Protein AF-A0A845RXH9-F1 (afdb_monomer_lite)

Structure (mmCIF, N/CA/C/O backbone):
data_AF-A0A845RXH9-F1
#
_entry.id   AF-A0A845RXH9-F1
#
loop_
_atom_site.group_PDB
_atom_site.id
_atom_site.type_symbol
_atom_site.label_atom_id
_atom_site.label_alt_id
_atom_site.label_comp_id
_atom_site.label_asym_id
_atom_site.label_entity_id
_atom_site.label_seq_id
_atom_site.pdbx_PDB_ins_code
_atom_site.Cartn_x
_atom_site.Cartn_y
_atom_site.Cartn_z
_atom_site.occupancy
_atom_site.B_iso_or_equiv
_atom_site.auth_seq_id
_atom_site.auth_comp_id
_atom_site.auth_asym_id
_atom_site.auth_atom_id
_atom_site.pdbx_PDB_model_num
ATOM 1 N N . MET A 1 1 ? -0.210 -21.941 -3.463 1.00 50.03 1 MET A N 1
ATOM 2 C CA . MET A 1 1 ? 0.564 -20.861 -2.812 1.00 50.03 1 MET A CA 1
ATOM 3 C C . MET A 1 1 ? 0.478 -19.625 -3.699 1.00 50.03 1 MET A C 1
ATOM 5 O O . MET A 1 1 ? 1.294 -19.469 -4.594 1.00 50.03 1 MET A O 1
ATOM 9 N N . SER A 1 2 ? -0.570 -18.819 -3.531 1.00 74.81 2 SER A N 1
ATOM 10 C CA . SER A 1 2 ? -0.893 -17.655 -4.379 1.00 74.81 2 SER A CA 1
ATOM 11 C C . SER A 1 2 ? -0.849 -16.323 -3.622 1.00 74.81 2 SER A C 1
ATOM 13 O O . SER A 1 2 ? -1.076 -15.278 -4.229 1.00 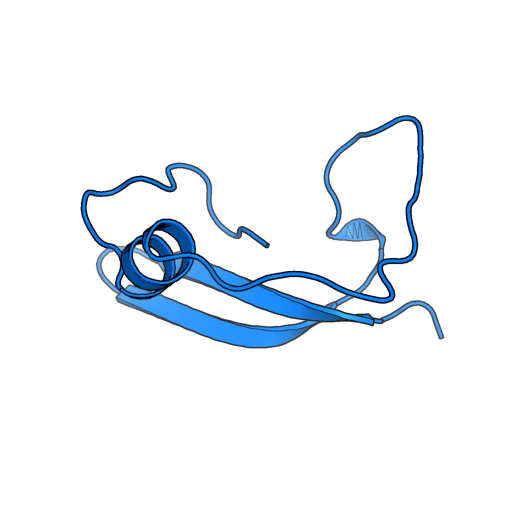74.81 2 SER A O 1
ATOM 15 N N . ASN A 1 3 ? -0.514 -16.351 -2.328 1.00 89.56 3 ASN A N 1
ATOM 16 C CA . ASN A 1 3 ? -0.534 -15.166 -1.479 1.00 89.56 3 ASN A CA 1
ATOM 17 C C . ASN A 1 3 ? 0.767 -14.362 -1.581 1.00 89.56 3 ASN A C 1
ATOM 19 O O . ASN A 1 3 ? 1.853 -14.928 -1.725 1.00 89.56 3 ASN A O 1
ATOM 23 N N . PHE A 1 4 ? 0.657 -13.046 -1.435 1.00 93.50 4 PHE A N 1
ATOM 24 C CA . PHE A 1 4 ? 1.771 -12.103 -1.380 1.00 93.50 4 PHE A CA 1
ATOM 25 C C . PHE A 1 4 ? 1.576 -11.114 -0.228 1.00 93.50 4 PHE A C 1
ATOM 27 O O . PHE A 1 4 ? 0.476 -10.964 0.299 1.00 93.50 4 PHE A O 1
ATOM 34 N N . LYS A 1 5 ? 2.660 -10.463 0.201 1.00 95.12 5 LYS A N 1
ATOM 35 C CA . LYS A 1 5 ? 2.599 -9.454 1.263 1.00 95.12 5 LYS A CA 1
ATOM 36 C C . LYS A 1 5 ? 2.276 -8.089 0.675 1.00 95.12 5 LYS A C 1
ATOM 38 O O . LYS A 1 5 ? 2.884 -7.703 -0.319 1.00 95.12 5 LYS A O 1
ATOM 43 N N . ALA A 1 6 ? 1.391 -7.357 1.334 1.00 95.69 6 ALA A N 1
ATOM 44 C CA . ALA A 1 6 ? 1.054 -5.990 0.978 1.00 95.69 6 ALA A CA 1
ATOM 45 C C . ALA A 1 6 ? 0.751 -5.156 2.228 1.00 95.69 6 ALA A C 1
ATOM 47 O O . ALA A 1 6 ? 0.373 -5.709 3.265 1.00 95.69 6 ALA A O 1
ATOM 48 N N . ILE A 1 7 ? 0.924 -3.837 2.139 1.00 95.38 7 ILE A N 1
ATOM 49 C CA . ILE A 1 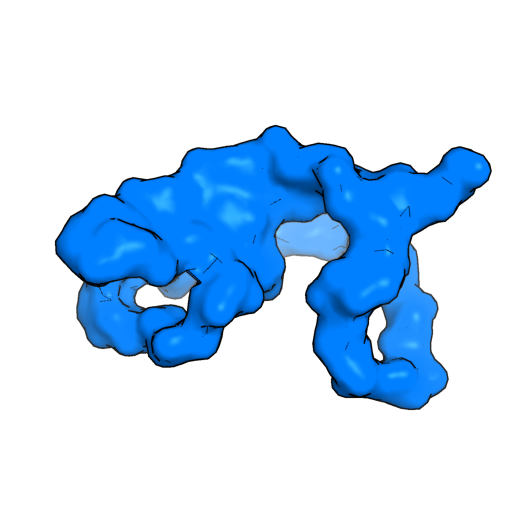7 ? 0.448 -2.909 3.169 1.00 95.38 7 ILE A CA 1
ATOM 50 C C . ILE A 1 7 ? -1.022 -2.647 2.869 1.00 95.38 7 ILE A C 1
ATOM 52 O O . ILE A 1 7 ? -1.337 -2.093 1.829 1.00 95.38 7 ILE A O 1
ATOM 56 N N . VAL A 1 8 ? -1.916 -3.060 3.762 1.00 94.88 8 VAL A N 1
ATOM 57 C CA . VAL A 1 8 ? -3.358 -2.880 3.586 1.00 94.88 8 VAL A CA 1
ATOM 58 C C . VAL A 1 8 ? -3.843 -1.788 4.522 1.00 94.88 8 VAL A C 1
ATOM 60 O O . VAL A 1 8 ? -3.610 -1.839 5.733 1.00 94.88 8 VAL A O 1
ATOM 63 N N . LEU A 1 9 ? -4.537 -0.812 3.950 1.00 94.69 9 LEU A N 1
ATOM 64 C CA . LEU A 1 9 ? -5.278 0.214 4.663 1.00 94.69 9 LEU A CA 1
ATOM 65 C C . LEU A 1 9 ? -6.731 -0.207 4.781 1.00 94.69 9 LEU A C 1
ATOM 67 O O . LEU A 1 9 ? -7.350 -0.628 3.803 1.00 94.69 9 LEU A O 1
ATOM 71 N N . ASN A 1 10 ? -7.295 -0.066 5.973 1.00 94.00 10 ASN A N 1
ATOM 72 C CA . ASN A 1 10 ? -8.699 -0.361 6.199 1.00 94.0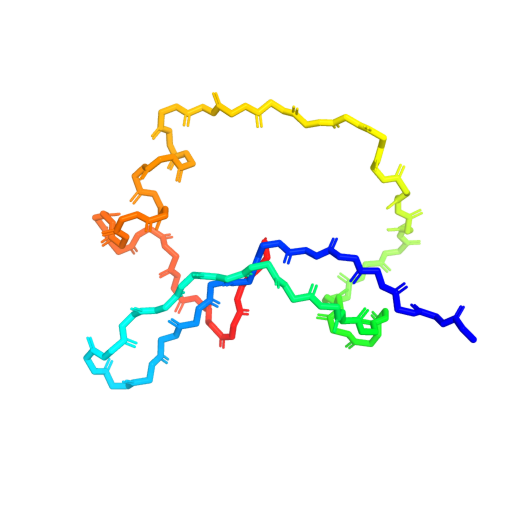0 10 ASN A CA 1
ATOM 73 C C . ASN A 1 10 ? -9.339 0.673 7.122 1.00 94.00 10 ASN A C 1
ATOM 75 O O . ASN A 1 10 ? -8.675 1.240 7.997 1.00 94.00 10 ASN A O 1
ATOM 79 N N . LYS A 1 11 ? -10.639 0.891 6.934 1.00 92.00 11 LYS A N 1
ATOM 80 C CA . LYS A 1 11 ? -11.434 1.811 7.736 1.00 92.00 11 LYS A CA 1
ATOM 81 C C . LYS A 1 11 ? -12.791 1.192 8.055 1.00 92.00 11 LYS A C 1
ATOM 83 O O . LYS A 1 11 ? -13.572 0.919 7.150 1.00 92.00 11 LYS A O 1
ATOM 88 N N . THR A 1 12 ? -13.081 1.036 9.342 1.00 90.69 12 THR A N 1
ATOM 89 C CA . THR A 1 12 ? -14.370 0.537 9.836 1.00 90.69 12 THR A CA 1
ATOM 90 C C . THR A 1 12 ? -14.938 1.552 10.818 1.00 90.69 12 THR A C 1
ATOM 92 O O . THR A 1 12 ? -14.399 1.731 11.910 1.00 90.69 12 THR A O 1
ATOM 95 N N . GLY A 1 13 ? -16.002 2.255 10.419 1.00 87.75 13 GLY A N 1
ATOM 96 C CA . GLY A 1 13 ? -16.494 3.416 11.165 1.00 87.75 13 GLY A CA 1
ATOM 97 C C . GLY A 1 13 ? -15.397 4.476 11.309 1.00 87.75 13 GLY A C 1
ATOM 98 O O . GLY A 1 13 ? -14.828 4.928 10.311 1.00 87.75 13 GLY A O 1
ATOM 99 N N . ASP A 1 14 ? -15.061 4.813 12.553 1.00 86.62 14 ASP A N 1
ATOM 100 C CA . ASP A 1 14 ? -14.007 5.780 12.885 1.00 86.62 14 ASP A CA 1
ATOM 101 C C . ASP A 1 14 ? -12.615 5.145 13.037 1.00 86.62 14 ASP A C 1
ATOM 103 O O . ASP A 1 14 ? -11.612 5.852 13.165 1.00 86.62 14 ASP A O 1
ATOM 107 N N . GLN A 1 15 ? -12.516 3.813 13.003 1.00 91.00 15 GLN A N 1
ATOM 108 C CA . GLN A 1 15 ? -11.252 3.115 13.197 1.00 91.00 15 GLN A CA 1
ATOM 109 C C . GLN A 1 15 ? -10.495 2.975 11.876 1.00 91.00 15 GLN A C 1
ATOM 111 O O . GLN A 1 15 ? -10.928 2.267 10.969 1.00 91.00 15 GLN A O 1
ATOM 116 N N . PHE A 1 16 ? -9.326 3.609 11.801 1.00 93.12 16 PHE A N 1
ATOM 117 C CA . PHE A 1 16 ? -8.383 3.471 10.694 1.00 93.12 16 PHE A CA 1
ATOM 118 C C . PHE A 1 16 ? -7.230 2.540 11.079 1.00 93.12 16 PHE A C 1
ATOM 120 O O . PHE A 1 16 ? -6.624 2.690 12.142 1.00 93.12 16 PHE A O 1
ATOM 127 N N . THR A 1 17 ? -6.897 1.599 10.200 1.00 94.12 17 THR A N 1
ATOM 128 C CA . THR A 1 17 ? -5.836 0.606 10.415 1.00 94.12 17 THR A CA 1
ATOM 129 C C . THR A 1 17 ? -4.919 0.512 9.200 1.00 94.12 17 THR A C 1
ATOM 131 O O . THR A 1 17 ? -5.341 0.739 8.067 1.00 94.12 17 THR A O 1
ATOM 134 N N . ARG A 1 18 ? -3.647 0.192 9.460 1.00 94.56 18 ARG A N 1
ATOM 135 C CA . ARG A 1 18 ? -2.613 -0.065 8.455 1.00 94.56 18 ARG A CA 1
ATOM 136 C C . ARG A 1 18 ? -1.765 -1.239 8.911 1.00 94.56 18 ARG A C 1
ATOM 138 O O . ARG A 1 18 ? -1.275 -1.234 10.039 1.00 94.56 18 ARG A O 1
ATOM 145 N N . GLU A 1 19 ? -1.594 -2.234 8.061 1.00 95.75 19 GLU A N 1
ATOM 146 C CA . GLU A 1 19 ? -0.907 -3.464 8.449 1.00 95.75 19 GLU A CA 1
ATOM 147 C C . GLU A 1 19 ? -0.311 -4.184 7.245 1.00 95.75 19 GLU A C 1
ATOM 149 O O . GLU A 1 19 ? -0.866 -4.157 6.150 1.00 95.75 19 GLU A O 1
ATOM 154 N N . VAL A 1 20 ? 0.824 -4.851 7.455 1.00 96.06 20 VAL A N 1
ATOM 155 C CA . VAL A 1 20 ? 1.390 -5.749 6.447 1.00 96.06 20 VAL A CA 1
ATOM 156 C C . VAL A 1 20 ? 0.652 -7.080 6.536 1.00 96.06 20 VAL A C 1
ATOM 158 O O . VAL A 1 20 ? 0.801 -7.809 7.516 1.00 96.06 20 VAL A O 1
ATOM 161 N N . LYS A 1 21 ? -0.127 -7.407 5.508 1.00 95.69 21 LYS A N 1
ATOM 162 C CA . LYS A 1 21 ? -0.932 -8.630 5.423 1.00 95.69 21 LYS A CA 1
ATOM 163 C C . LYS A 1 21 ? -0.472 -9.516 4.278 1.00 95.69 21 LYS A C 1
ATOM 165 O O . LYS A 1 21 ? -0.002 -9.033 3.254 1.00 95.69 21 LYS A O 1
ATOM 170 N N . SER A 1 22 ? -0.625 -10.825 4.462 1.00 95.69 22 SER A N 1
ATOM 171 C CA . SER A 1 22 ? -0.519 -11.804 3.379 1.00 95.69 22 SER A CA 1
ATOM 172 C C . SER A 1 22 ? -1.897 -11.954 2.737 1.00 95.69 22 SER A C 1
ATOM 174 O O . SER A 1 22 ? -2.834 -12.371 3.417 1.00 95.69 22 SER A O 1
ATOM 176 N N . ILE A 1 23 ? -2.028 -11.584 1.468 1.00 93.50 23 ILE A N 1
ATOM 177 C CA . ILE A 1 23 ? -3.296 -11.527 0.728 1.00 93.50 23 ILE A CA 1
ATOM 178 C C . ILE A 1 23 ? -3.216 -12.346 -0.561 1.00 93.50 23 ILE A C 1
ATOM 180 O O . ILE A 1 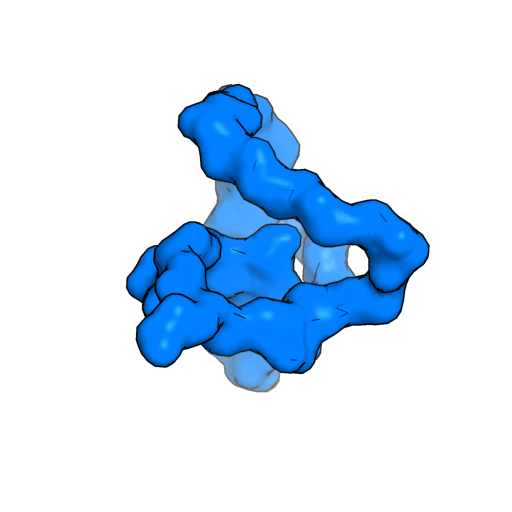23 ? -2.132 -12.515 -1.118 1.00 93.50 23 ILE A O 1
ATOM 184 N N . ASP A 1 24 ? -4.352 -12.871 -1.023 1.00 93.19 24 ASP A N 1
ATOM 185 C CA . ASP A 1 24 ? -4.454 -13.580 -2.306 1.00 93.19 24 ASP A CA 1
ATOM 186 C C . ASP A 1 24 ? -4.588 -12.593 -3.479 1.00 93.19 24 ASP A C 1
ATOM 188 O O . ASP A 1 24 ? -5.029 -11.455 -3.310 1.00 93.19 24 ASP A O 1
ATOM 192 N N . LYS A 1 25 ? -4.240 -13.036 -4.692 1.00 89.75 25 LYS A N 1
ATOM 193 C CA . LYS A 1 25 ? -4.415 -12.259 -5.930 1.00 89.75 25 LYS A CA 1
ATOM 194 C C . LYS A 1 25 ? -5.854 -11.811 -6.166 1.00 89.75 25 LYS A C 1
ATOM 196 O O . LYS A 1 25 ? -6.038 -10.768 -6.779 1.00 89.75 25 LYS A O 1
ATOM 201 N N . SER A 1 26 ? -6.851 -12.537 -5.659 1.00 90.31 26 SER A N 1
ATOM 202 C CA . SER A 1 26 ? -8.260 -12.140 -5.733 1.00 90.31 26 SER A CA 1
ATOM 203 C C . SER A 1 26 ? -8.574 -10.828 -5.005 1.00 90.31 26 SER A C 1
ATOM 205 O O . SER A 1 26 ? -9.667 -10.298 -5.165 1.00 90.31 26 SER A O 1
ATOM 207 N N . PHE A 1 27 ? -7.657 -10.330 -4.168 1.00 90.88 27 PHE A N 1
ATOM 208 C CA . PHE A 1 27 ? -7.786 -9.036 -3.501 1.00 90.88 27 PHE A CA 1
ATOM 209 C C . PHE A 1 27 ? -7.464 -7.864 -4.441 1.00 90.88 27 PHE A C 1
ATOM 211 O O . PHE A 1 27 ? -7.918 -6.746 -4.211 1.00 90.88 27 PHE A O 1
ATOM 218 N N . LEU A 1 28 ? -6.674 -8.100 -5.494 1.00 89.00 28 LEU A N 1
ATOM 219 C CA . LEU A 1 28 ? -6.382 -7.073 -6.487 1.00 89.00 28 LEU A CA 1
ATOM 220 C C . LEU A 1 28 ? -7.661 -6.714 -7.254 1.00 89.00 28 LEU A C 1
ATOM 222 O O . LEU A 1 28 ? -8.462 -7.581 -7.600 1.00 89.00 28 LEU A O 1
ATOM 226 N N . ILE A 1 29 ? -7.832 -5.423 -7.529 1.00 82.38 29 ILE A N 1
ATOM 227 C CA . ILE A 1 29 ? -8.908 -4.912 -8.383 1.00 82.38 29 ILE A CA 1
ATOM 228 C C . ILE A 1 29 ? -8.715 -5.336 -9.848 1.00 82.38 29 ILE A C 1
ATOM 230 O O . ILE A 1 29 ? -7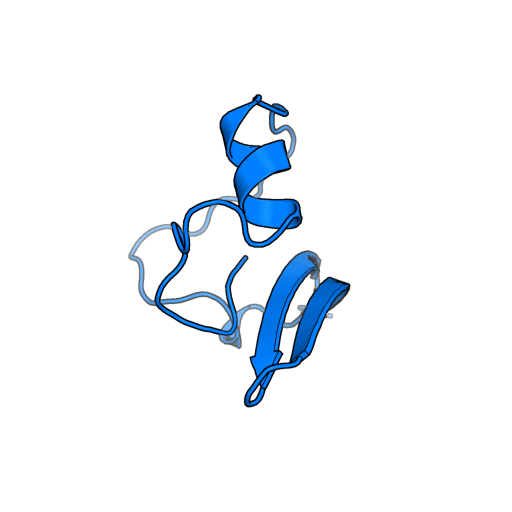.676 -5.872 -10.234 1.00 82.38 29 ILE A O 1
ATOM 234 N N . HIS A 1 30 ? -9.722 -5.070 -10.681 1.00 80.81 30 HIS A N 1
ATOM 235 C CA . HIS A 1 30 ? -9.676 -5.377 -12.108 1.00 80.81 30 HIS A CA 1
ATOM 236 C C . HIS A 1 30 ? -8.539 -4.646 -12.836 1.00 80.81 30 HIS A C 1
ATOM 238 O O . HIS A 1 30 ? -8.329 -3.448 -12.649 1.00 80.81 30 HIS A O 1
ATOM 244 N N . GLY A 1 31 ? -7.855 -5.375 -13.715 1.00 85.88 31 GLY A N 1
ATOM 245 C CA . GLY A 1 31 ? -6.842 -4.852 -14.622 1.00 85.88 31 GLY A CA 1
ATOM 246 C C . GLY A 1 31 ? -6.389 -5.922 -15.613 1.00 85.88 31 GLY A C 1
ATOM 247 O O . GLY A 1 31 ? -6.492 -7.117 -15.336 1.00 85.88 31 GLY A O 1
ATOM 248 N N . ASP A 1 32 ? -5.883 -5.489 -16.765 1.00 93.25 32 ASP A N 1
ATOM 249 C CA . ASP A 1 32 ? -5.482 -6.386 -17.860 1.00 93.25 32 ASP A CA 1
ATOM 250 C C . ASP A 1 32 ? -4.047 -6.917 -17.713 1.00 93.25 32 ASP A C 1
ATOM 252 O O . ASP A 1 32 ? -3.642 -7.859 -18.395 1.00 93.25 32 ASP A O 1
ATOM 256 N N . VAL A 1 33 ? -3.258 -6.310 -16.820 1.00 93.12 33 VAL A N 1
ATOM 257 C CA . VAL A 1 33 ? -1.839 -6.620 -16.620 1.00 93.12 33 VAL A CA 1
ATOM 258 C C . VAL A 1 33 ? -1.556 -6.856 -15.143 1.00 93.12 33 VAL A C 1
ATOM 260 O O . VAL A 1 33 ? -1.860 -6.020 -14.294 1.00 93.12 33 VAL A O 1
ATOM 263 N N . LEU A 1 34 ? -0.905 -7.982 -14.847 1.00 91.88 34 LEU A N 1
ATOM 264 C CA . LEU A 1 34 ? -0.406 -8.301 -13.514 1.00 91.88 34 LEU A CA 1
ATOM 265 C C . LEU A 1 34 ? 1.095 -8.009 -13.434 1.00 91.88 34 LEU A C 1
ATOM 267 O O . LEU A 1 34 ? 1.890 -8.643 -14.127 1.00 91.88 34 LEU A O 1
ATOM 271 N N . VAL A 1 35 ? 1.481 -7.090 -12.550 1.00 92.56 35 VAL A N 1
ATOM 272 C CA . VAL A 1 35 ? 2.882 -6.712 -12.330 1.00 92.56 35 VAL A CA 1
ATOM 273 C C . VAL A 1 35 ? 3.383 -7.305 -11.019 1.00 92.56 35 VAL A C 1
ATOM 275 O O . VAL A 1 35 ? 2.763 -7.145 -9.968 1.00 92.56 35 VAL A O 1
ATOM 278 N N . LYS A 1 36 ? 4.537 -7.974 -11.069 1.00 94.06 36 LYS A N 1
ATOM 279 C CA . LYS A 1 36 ? 5.291 -8.339 -9.870 1.00 94.06 36 LYS A CA 1
ATOM 280 C C . LYS A 1 36 ? 6.234 -7.185 -9.531 1.00 94.06 36 LYS A C 1
ATOM 282 O O . LYS A 1 36 ? 7.183 -6.936 -10.265 1.00 94.06 36 LYS A O 1
ATOM 287 N N . VAL A 1 37 ? 5.944 -6.482 -8.443 1.00 93.94 37 VAL A N 1
ATOM 288 C CA . VAL A 1 37 ? 6.725 -5.322 -7.997 1.00 93.94 37 VAL A CA 1
ATOM 289 C C . VAL A 1 37 ? 7.955 -5.796 -7.225 1.00 93.94 37 VAL A C 1
ATOM 291 O O . VAL A 1 37 ? 7.813 -6.433 -6.183 1.00 93.94 37 VAL A O 1
ATOM 294 N N . ASP A 1 38 ? 9.149 -5.474 -7.725 1.00 96.31 38 ASP A N 1
ATOM 295 C CA . ASP A 1 38 ? 10.413 -5.738 -7.021 1.00 96.31 38 ASP A CA 1
ATOM 296 C C . ASP A 1 38 ? 10.850 -4.542 -6.155 1.00 96.31 38 ASP A C 1
ATOM 298 O O . ASP A 1 38 ? 11.446 -4.729 -5.095 1.00 96.31 38 ASP A O 1
ATOM 302 N N . TYR A 1 39 ? 10.510 -3.316 -6.574 1.00 96.31 39 TYR A N 1
ATOM 303 C CA . TYR A 1 39 ? 10.866 -2.076 -5.883 1.00 96.31 39 TYR A CA 1
ATOM 304 C C . TYR A 1 39 ? 9.724 -1.060 -5.915 1.00 96.31 39 TYR A C 1
ATOM 306 O O . TYR A 1 39 ? 8.995 -0.959 -6.898 1.00 96.31 39 TYR A O 1
ATOM 314 N N . SER A 1 40 ? 9.625 -0.283 -4.839 1.00 94.94 40 SER A N 1
ATOM 315 C CA . SER A 1 40 ? 8.773 0.900 -4.715 1.00 94.94 40 SER A CA 1
ATOM 316 C C . SER A 1 40 ? 9.549 1.977 -3.963 1.00 94.94 40 SER A C 1
ATOM 318 O O . SER A 1 40 ? 10.507 1.676 -3.245 1.00 94.94 40 SER A O 1
ATOM 320 N N . ASP A 1 41 ? 9.139 3.224 -4.121 1.00 96.94 41 ASP A N 1
ATOM 321 C CA . ASP A 1 41 ? 9.616 4.348 -3.331 1.00 96.94 41 ASP A CA 1
ATOM 322 C C . ASP A 1 41 ? 8.701 4.609 -2.121 1.00 96.94 41 ASP A C 1
ATOM 324 O O . ASP A 1 41 ? 7.712 3.908 -1.887 1.00 96.94 41 ASP A O 1
ATOM 328 N N . PHE A 1 42 ? 9.090 5.590 -1.307 1.00 95.50 42 PHE A N 1
ATOM 329 C CA . PHE A 1 42 ? 8.276 6.103 -0.214 1.00 95.50 42 PHE A CA 1
ATOM 330 C C . PHE A 1 42 ? 8.308 7.627 -0.238 1.00 95.50 42 PHE A C 1
ATOM 332 O O . PHE A 1 42 ? 9.326 8.259 0.052 1.00 95.50 42 PHE A O 1
ATOM 339 N N . ASN A 1 43 ? 7.171 8.211 -0.577 1.00 94.81 43 ASN A N 1
ATOM 340 C CA . ASN A 1 43 ? 6.980 9.636 -0.749 1.00 94.81 43 ASN A CA 1
ATOM 341 C C . ASN A 1 43 ? 6.263 10.249 0.459 1.00 94.81 43 ASN A C 1
ATOM 343 O O . ASN A 1 43 ? 5.595 9.581 1.251 1.00 94.81 43 ASN A O 1
ATOM 347 N N . TYR A 1 44 ? 6.323 11.579 0.569 1.00 93.38 44 TYR A N 1
ATOM 348 C CA . TYR A 1 44 ? 5.585 12.315 1.604 1.00 93.38 44 TYR A CA 1
ATOM 349 C C . TYR A 1 44 ? 4.075 12.021 1.561 1.00 93.38 44 TYR A C 1
ATOM 351 O O . TYR A 1 44 ? 3.429 11.886 2.602 1.00 93.38 44 TYR A O 1
ATOM 359 N N . LYS A 1 45 ? 3.524 11.861 0.349 1.00 91.88 45 LYS A N 1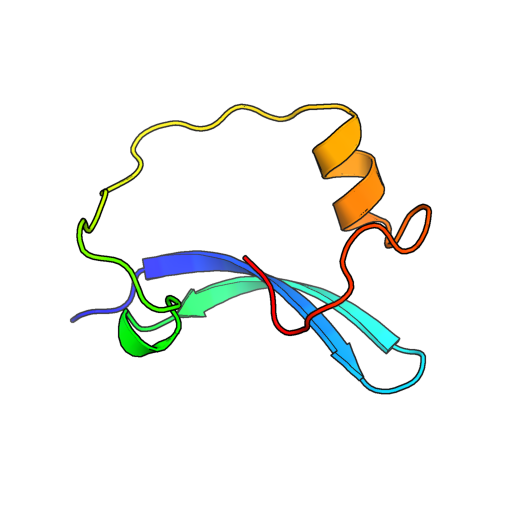
ATOM 360 C CA . LYS A 1 45 ? 2.114 11.518 0.133 1.00 91.88 45 LYS A CA 1
ATOM 361 C C . LYS A 1 45 ? 1.757 10.160 0.741 1.00 91.88 45 LYS A C 1
ATOM 363 O O . LYS A 1 45 ? 0.706 10.049 1.368 1.00 91.88 45 LYS A O 1
ATOM 368 N N . ASP A 1 46 ? 2.643 9.176 0.634 1.00 92.75 46 ASP A N 1
ATOM 369 C CA . ASP A 1 46 ? 2.425 7.843 1.200 1.00 92.75 46 ASP A CA 1
ATOM 370 C C . ASP A 1 46 ? 2.363 7.937 2.724 1.00 92.75 46 ASP A C 1
ATOM 372 O O . ASP A 1 46 ? 1.422 7.455 3.349 1.00 92.75 46 ASP A O 1
ATOM 376 N N . GLY A 1 47 ? 3.284 8.688 3.335 1.00 93.31 47 GLY A N 1
ATOM 377 C CA . GLY A 1 47 ? 3.250 8.980 4.769 1.00 93.31 47 GLY A CA 1
ATOM 378 C C . GLY A 1 47 ? 1.968 9.687 5.231 1.00 93.31 47 GLY A C 1
ATOM 379 O O . GLY A 1 47 ? 1.440 9.362 6.298 1.00 93.31 47 GLY A O 1
ATOM 380 N N . MET A 1 48 ? 1.441 10.628 4.439 1.00 93.06 48 MET A N 1
ATOM 381 C CA . MET A 1 48 ? 0.153 11.271 4.727 1.00 93.06 48 MET A CA 1
ATOM 382 C C . MET A 1 48 ? -1.001 10.269 4.681 1.00 93.06 48 MET A C 1
ATOM 384 O O . MET A 1 48 ? -1.797 10.216 5.618 1.00 93.06 48 MET A O 1
ATOM 388 N N . ILE A 1 49 ? -1.070 9.454 3.627 1.00 92.69 49 ILE A N 1
ATOM 389 C CA . ILE A 1 49 ? -2.106 8.432 3.443 1.00 92.69 49 ILE A CA 1
ATOM 390 C C . ILE A 1 49 ? -2.068 7.418 4.590 1.00 92.69 49 ILE A C 1
ATOM 392 O O . ILE A 1 49 ? -3.097 7.142 5.208 1.00 92.69 49 ILE A O 1
ATOM 396 N N . LEU A 1 50 ? -0.875 6.942 4.960 1.00 92.12 50 LEU A N 1
ATOM 397 C CA . LEU A 1 50 ? -0.694 6.028 6.084 1.00 92.12 50 LEU A CA 1
ATOM 398 C C . LEU A 1 50 ? -1.174 6.631 7.409 1.00 92.12 50 LEU A C 1
ATOM 400 O O . LEU A 1 50 ? -1.521 5.881 8.311 1.00 92.12 50 LEU A O 1
ATOM 404 N N . LYS A 1 51 ? -1.227 7.957 7.568 1.00 90.00 51 LYS A N 1
ATOM 405 C CA . LYS A 1 51 ? -1.757 8.624 8.771 1.00 90.00 51 LYS A CA 1
ATOM 406 C C . LYS A 1 51 ? -3.246 8.978 8.676 1.00 90.00 51 LYS A C 1
ATOM 408 O O . LYS A 1 51 ? -3.729 9.705 9.540 1.00 90.00 51 LYS A O 1
ATOM 413 N N . ASN A 1 52 ? -3.964 8.489 7.660 1.00 83.56 52 ASN A N 1
ATOM 414 C CA . ASN A 1 52 ? -5.326 8.928 7.329 1.00 83.56 52 ASN A CA 1
ATOM 415 C C . ASN A 1 52 ? -5.409 10.456 7.104 1.00 83.56 52 ASN A C 1
ATOM 417 O O . ASN A 1 52 ? -6.420 11.106 7.373 1.00 83.56 52 ASN A O 1
ATOM 421 N N . GLY A 1 53 ? -4.304 11.059 6.655 1.00 77.56 53 GLY A N 1
ATOM 422 C CA . GLY A 1 53 ? -4.178 12.495 6.462 1.00 77.56 53 GLY A CA 1
ATOM 423 C C . GLY A 1 53 ? -5.012 12.970 5.278 1.00 77.56 53 GLY A C 1
ATOM 424 O O . GLY A 1 53 ? -4.926 12.415 4.184 1.00 77.56 53 GLY A O 1
ATOM 425 N N . GLY A 1 54 ? -5.823 14.007 5.497 1.00 76.12 54 GLY A N 1
ATOM 426 C CA . GLY A 1 54 ? -6.591 14.671 4.441 1.00 76.12 54 GLY A CA 1
ATOM 427 C C . GLY A 1 54 ? -7.690 13.825 3.787 1.00 76.12 54 GLY A C 1
ATOM 428 O O . GLY A 1 54 ? -8.225 14.256 2.773 1.00 76.12 54 GLY A O 1
ATOM 429 N N . SER A 1 55 ? -8.027 12.643 4.331 1.00 79.81 55 SER A N 1
ATOM 430 C CA . SER A 1 55 ? -8.991 11.697 3.732 1.00 79.81 55 SER A CA 1
ATOM 431 C C . SER A 1 55 ? -8.735 11.438 2.237 1.00 79.81 55 SER A C 1
ATOM 433 O O . SER A 1 55 ? -9.661 11.397 1.427 1.00 79.81 55 SER A O 1
ATOM 435 N N . LEU A 1 56 ? -7.456 11.306 1.866 1.00 83.06 56 LEU A N 1
ATOM 436 C CA . LEU A 1 56 ? -7.030 11.149 0.471 1.00 83.06 56 LEU A CA 1
ATOM 437 C C . LEU A 1 56 ? -7.453 9.802 -0.140 1.00 83.06 56 LEU A C 1
ATOM 439 O O . LEU A 1 56 ? -7.667 9.728 -1.347 1.00 83.06 56 LEU A O 1
ATOM 443 N N . VAL A 1 57 ? -7.593 8.761 0.686 1.00 87.12 57 VAL A N 1
ATOM 444 C CA . VAL A 1 57 ? -8.135 7.452 0.294 1.00 87.12 57 VAL A CA 1
ATOM 445 C C . VAL A 1 57 ? -9.617 7.406 0.650 1.00 87.12 57 VAL A C 1
ATOM 447 O O . VAL A 1 57 ? -9.991 7.648 1.802 1.00 87.12 57 VAL A O 1
ATOM 450 N N . LYS A 1 58 ? -10.449 7.107 -0.350 1.00 86.31 58 LYS A N 1
ATOM 451 C CA . LYS A 1 58 ? -11.913 7.065 -0.225 1.00 86.31 58 LYS A CA 1
ATOM 452 C C . LYS A 1 58 ? -12.454 5.643 -0.125 1.00 86.31 58 LYS A C 1
ATOM 454 O O . LYS A 1 58 ? -13.383 5.413 0.643 1.00 86.31 58 LYS A O 1
ATOM 459 N N . ASP A 1 59 ? -11.836 4.717 -0.850 1.00 88.56 59 ASP A N 1
ATOM 460 C CA . ASP A 1 59 ? -12.274 3.329 -0.936 1.00 88.56 59 ASP A CA 1
ATOM 461 C C . ASP A 1 59 ? -11.419 2.446 -0.030 1.00 88.56 59 ASP A C 1
ATOM 463 O O . ASP A 1 59 ? -10.190 2.518 -0.055 1.00 88.56 59 ASP A O 1
ATOM 467 N N . TYR A 1 60 ? -12.086 1.622 0.775 1.00 89.94 60 TYR A N 1
ATOM 468 C CA . TYR A 1 60 ? -11.455 0.673 1.685 1.00 89.94 60 TYR A CA 1
ATOM 469 C C . TYR A 1 60 ? -12.044 -0.728 1.474 1.00 89.94 60 TYR A C 1
ATOM 471 O O . TYR A 1 60 ? -13.248 -0.848 1.236 1.00 89.94 60 TYR A O 1
ATOM 479 N N . PRO A 1 61 ? -11.235 -1.789 1.621 1.00 92.31 61 PRO A N 1
ATOM 480 C CA . PRO A 1 61 ? -9.801 -1.750 1.908 1.00 92.31 61 PRO A CA 1
ATOM 481 C C . PRO A 1 61 ? -8.957 -1.321 0.689 1.00 92.31 61 PRO A C 1
ATOM 483 O O . PRO A 1 61 ? -9.374 -1.495 -0.452 1.00 92.31 61 PRO A O 1
ATOM 486 N N . HIS A 1 62 ? -7.771 -0.762 0.942 1.00 91.31 62 HIS A N 1
ATOM 487 C CA . HIS A 1 62 ? -6.851 -0.251 -0.084 1.00 91.31 62 HIS A CA 1
ATOM 488 C C . HIS A 1 62 ? -5.445 -0.835 0.089 1.00 91.31 62 HIS A C 1
ATOM 490 O O . HIS A 1 62 ? -5.059 -1.157 1.215 1.00 91.31 62 HIS A O 1
ATOM 496 N N . ILE A 1 63 ? -4.694 -0.954 -1.007 1.00 88.88 63 ILE A N 1
ATOM 497 C CA . ILE A 1 63 ? -3.285 -1.380 -1.037 1.00 88.88 63 ILE A CA 1
ATOM 498 C C . ILE A 1 63 ? -2.459 -0.278 -1.679 1.00 88.88 63 ILE A C 1
ATOM 500 O O . ILE A 1 63 ? -2.919 0.212 -2.732 1.00 88.88 63 ILE A O 1
#

pLDDT: mean 90.22, std 7.21, range [50.03, 96.94]

Sequence (63 aa):
MSNFKAIVLNKTGDQFTREVKSIDKSFLIHGDVLVKVDYSDFNYKDGMILKNGGSLVKDYPHI

Radius of gyration: 12.8 Å; chains: 1; bounding box: 27×36×31 Å

Secondary structure (DSSP, 8-state):
--EEEEEEEEEETTEEEEEEEEEEGGGSPP-S-----S-----HHHHHHHTTGGG---SSSB-

Foldseek 3Di:
DAWDWDWKWFDDPPDTDTDTDTDGPVVDDDDPDDDDDPDDDDDPVNVCVNVCHPVPDDDPGDD